Protein AF-A0A3P6DF52-F1 (afdb_monomer_lite)

Foldseek 3Di:
DDDDDPVPDDPVNVVVVVVVVVVDDDDPRVVVVVVVVLVVLLVVVPQQNVCSVVQADSPPDDRPPPRVVSVVVVVVVVVVVVPPDDDPPDDDDDD

Structure (mmCIF, N/CA/C/O backbone):
data_AF-A0A3P6DF52-F1
#
_entry.id   AF-A0A3P6DF52-F1
#
loop_
_atom_site.group_PDB
_atom_site.id
_atom_site.type_symbol
_atom_site.label_atom_id
_atom_site.label_alt_id
_atom_site.label_comp_id
_atom_site.label_asym_id
_atom_site.label_entity_id
_atom_site.label_seq_id
_atom_site.pdbx_PDB_ins_code
_atom_site.Cartn_x
_atom_site.Cartn_y
_atom_site.Cartn_z
_atom_site.occupancy
_atom_site.B_iso_or_equiv
_atom_site.auth_seq_id
_atom_site.auth_comp_id
_atom_site.auth_asym_id
_atom_site.auth_atom_id
_atom_site.pdbx_PDB_model_num
ATOM 1 N N . MET A 1 1 ? 10.900 -21.079 -25.005 1.00 59.31 1 MET A N 1
ATOM 2 C CA . MET A 1 1 ? 11.525 -20.081 -24.117 1.00 59.31 1 MET A CA 1
ATOM 3 C C . MET A 1 1 ? 12.592 -20.800 -23.319 1.00 59.31 1 MET A C 1
ATOM 5 O O . MET A 1 1 ? 12.258 -21.529 -22.393 1.00 59.31 1 MET A O 1
ATOM 9 N N . GLU A 1 2 ? 13.848 -20.702 -23.741 1.00 77.56 2 GLU A N 1
ATOM 10 C CA . GLU A 1 2 ? 14.963 -21.140 -22.897 1.00 77.56 2 GLU A CA 1
ATOM 11 C C . GLU A 1 2 ? 15.177 -20.102 -21.793 1.00 77.56 2 GLU A C 1
ATOM 13 O O . GLU A 1 2 ? 15.089 -18.900 -22.040 1.00 77.56 2 GLU A O 1
ATOM 18 N N . ASN A 1 3 ? 15.431 -20.559 -20.567 1.00 78.88 3 ASN A N 1
ATOM 19 C CA . ASN A 1 3 ? 15.732 -19.666 -19.453 1.00 78.88 3 ASN A CA 1
ATOM 20 C C 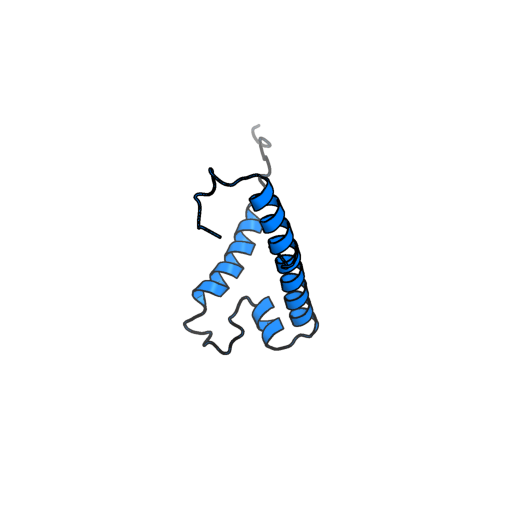. ASN A 1 3 ? 17.175 -19.175 -19.580 1.00 78.88 3 ASN A C 1
ATOM 22 O O . ASN A 1 3 ? 18.115 -19.929 -19.332 1.00 78.88 3 ASN A O 1
ATOM 26 N N . LYS A 1 4 ? 17.332 -17.908 -19.963 1.00 84.50 4 LYS A N 1
ATOM 27 C CA . LYS A 1 4 ? 18.625 -17.232 -20.096 1.00 84.50 4 LYS A CA 1
ATOM 28 C C . LYS A 1 4 ? 18.935 -16.376 -18.866 1.00 84.50 4 LYS A C 1
ATOM 30 O O . LYS A 1 4 ? 18.048 -16.026 -18.086 1.00 84.50 4 LYS A O 1
ATOM 35 N N . ILE A 1 5 ? 20.209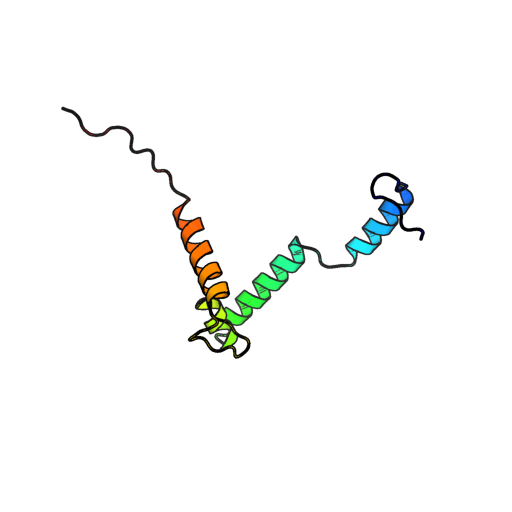 -16.027 -18.699 1.00 84.81 5 ILE A N 1
ATOM 36 C CA . ILE A 1 5 ? 20.658 -15.076 -17.675 1.00 84.81 5 ILE A CA 1
ATOM 37 C C . ILE A 1 5 ? 20.230 -13.665 -18.102 1.00 84.81 5 ILE A C 1
ATOM 39 O O . ILE A 1 5 ? 20.244 -13.334 -19.284 1.00 84.81 5 ILE A O 1
ATOM 43 N N . THR A 1 6 ? 19.886 -12.804 -17.142 1.00 81.44 6 THR A N 1
ATOM 44 C CA . THR A 1 6 ? 19.327 -11.456 -17.370 1.00 81.44 6 THR A CA 1
ATOM 45 C C . THR A 1 6 ? 20.154 -10.552 -18.287 1.00 81.44 6 THR A C 1
ATOM 47 O O . THR A 1 6 ? 19.613 -9.598 -18.833 1.00 81.44 6 THR A O 1
ATOM 50 N N . LYS A 1 7 ? 21.459 -10.807 -18.423 1.00 81.88 7 LYS A N 1
ATOM 51 C CA . LYS A 1 7 ? 22.376 -9.997 -19.239 1.00 81.88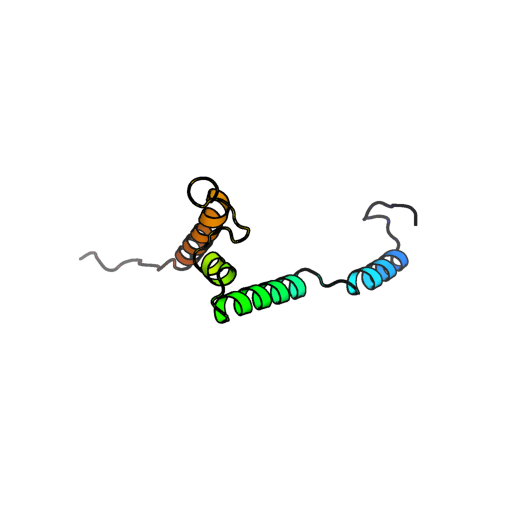 7 LYS A CA 1
ATOM 52 C C . LYS A 1 7 ? 22.415 -10.410 -20.713 1.00 81.88 7 LYS A C 1
ATOM 54 O O . LYS A 1 7 ? 22.811 -9.593 -21.533 1.00 81.88 7 LYS A O 1
ATOM 59 N N . ASP A 1 8 ? 21.980 -11.627 -21.031 1.00 84.50 8 ASP A N 1
ATOM 60 C CA . ASP A 1 8 ? 22.123 -12.239 -22.360 1.00 84.50 8 ASP A CA 1
ATOM 61 C C . ASP A 1 8 ? 20.791 -12.266 -23.132 1.00 84.50 8 ASP A C 1
ATOM 63 O O . ASP A 1 8 ? 20.616 -13.025 -24.086 1.00 84.50 8 ASP A O 1
ATOM 67 N N . MET A 1 9 ? 19.816 -11.470 -22.686 1.00 82.38 9 MET A N 1
ATOM 68 C CA . MET A 1 9 ? 18.493 -11.389 -23.299 1.00 82.38 9 MET A CA 1
ATOM 69 C C . MET A 1 9 ? 18.530 -10.485 -24.530 1.00 82.38 9 MET A C 1
ATOM 71 O O . MET A 1 9 ? 19.099 -9.393 -24.485 1.00 82.38 9 MET A O 1
ATOM 75 N N . ALA A 1 10 ? 17.904 -10.927 -25.622 1.00 87.44 10 ALA A N 1
ATOM 76 C CA . ALA A 1 10 ? 17.744 -10.092 -26.810 1.00 87.44 10 ALA A CA 1
ATOM 77 C C . ALA A 1 10 ? 16.670 -9.013 -26.578 1.00 87.44 10 ALA A C 1
ATOM 79 O O . ALA A 1 10 ? 15.731 -9.221 -25.808 1.00 87.44 10 ALA A O 1
ATOM 80 N N . GLU A 1 11 ? 16.764 -7.874 -27.272 1.00 85.25 11 GLU A N 1
ATOM 81 C CA . GLU A 1 11 ? 15.812 -6.761 -27.098 1.00 85.25 11 GLU A CA 1
ATOM 82 C C . GLU A 1 11 ? 14.363 -7.178 -27.417 1.00 85.25 11 GLU A C 1
ATOM 84 O O . GLU A 1 11 ? 13.431 -6.769 -26.730 1.00 85.25 11 GLU A O 1
ATOM 89 N N . GLU A 1 12 ? 14.165 -8.066 -28.395 1.00 87.50 12 GLU A N 1
ATOM 90 C CA . GLU A 1 12 ? 12.844 -8.606 -28.750 1.00 87.50 12 GLU A CA 1
ATOM 91 C C . GLU A 1 12 ? 12.210 -9.400 -27.596 1.00 87.50 12 GLU A C 1
ATOM 93 O O . GLU A 1 12 ? 11.025 -9.242 -27.302 1.00 87.50 12 GLU A O 1
ATOM 98 N N . GLU A 1 13 ? 13.007 -10.203 -26.882 1.00 85.31 13 GLU A N 1
ATOM 99 C CA . GLU A 1 13 ? 12.552 -10.973 -25.717 1.00 85.31 13 GLU A CA 1
ATOM 100 C C . GLU A 1 13 ? 12.167 -10.037 -24.558 1.00 85.31 13 GLU A C 1
ATOM 102 O O . GLU A 1 13 ? 11.201 -10.294 -23.836 1.00 85.31 13 GLU A O 1
ATOM 107 N N . LEU A 1 14 ? 12.882 -8.916 -24.397 1.00 86.94 14 LEU A N 1
ATOM 108 C CA . LEU A 1 14 ? 12.576 -7.905 -23.382 1.00 86.94 14 LEU A CA 1
ATOM 109 C C . LEU A 1 14 ? 11.261 -7.172 -23.660 1.00 86.94 14 LEU A C 1
ATOM 111 O O . LEU A 1 14 ? 10.530 -6.877 -22.713 1.00 86.94 14 LEU A O 1
ATOM 115 N N . ILE A 1 15 ? 10.948 -6.881 -24.924 1.00 90.25 15 ILE A N 1
ATOM 116 C CA . ILE A 1 15 ? 9.682 -6.239 -25.309 1.00 90.25 15 ILE A CA 1
ATOM 117 C C . ILE A 1 15 ? 8.506 -7.157 -24.970 1.00 90.25 15 ILE A C 1
ATOM 119 O O . ILE A 1 15 ? 7.588 -6.734 -24.269 1.00 90.25 15 ILE A O 1
ATOM 123 N N . VAL A 1 16 ? 8.585 -8.434 -25.359 1.00 90.31 16 VAL A N 1
ATOM 124 C CA . VAL A 1 16 ? 7.548 -9.432 -25.045 1.00 90.31 16 VAL A CA 1
ATOM 125 C C . VAL A 1 16 ? 7.326 -9.541 -23.533 1.00 90.31 16 VAL A C 1
ATOM 127 O O . VAL A 1 16 ? 6.187 -9.514 -23.067 1.00 90.31 16 VAL A O 1
ATOM 130 N N . LEU A 1 17 ? 8.402 -9.594 -22.742 1.00 88.31 17 LEU A N 1
ATOM 131 C CA . LEU A 1 17 ? 8.294 -9.655 -21.283 1.00 88.31 17 LEU A CA 1
ATOM 132 C C . LEU A 1 17 ? 7.690 -8.388 -20.677 1.00 88.31 17 LEU A C 1
ATOM 134 O O . LEU A 1 17 ? 6.900 -8.484 -19.738 1.00 88.31 17 LEU A O 1
ATOM 138 N N . ARG A 1 18 ? 8.031 -7.201 -21.187 1.00 89.12 18 ARG A N 1
ATOM 139 C CA . ARG A 1 18 ? 7.417 -5.947 -20.724 1.00 89.12 18 ARG A CA 1
ATOM 140 C C . ARG A 1 18 ? 5.915 -5.955 -20.981 1.00 89.12 18 ARG A C 1
ATOM 142 O O . ARG A 1 18 ? 5.158 -5.667 -20.057 1.00 89.12 18 ARG A O 1
ATOM 149 N N . ASP A 1 19 ? 5.492 -6.367 -22.170 1.00 91.12 19 ASP A N 1
ATOM 150 C CA . ASP A 1 19 ? 4.077 -6.444 -22.539 1.00 91.12 19 ASP A CA 1
ATOM 151 C C . ASP A 1 19 ? 3.304 -7.459 -21.685 1.00 91.12 19 ASP A C 1
ATOM 153 O O . ASP A 1 19 ? 2.148 -7.232 -21.316 1.00 91.12 19 ASP A O 1
ATOM 157 N N . GLU A 1 20 ? 3.928 -8.582 -21.326 1.00 90.50 20 GLU A N 1
ATOM 158 C CA . GLU A 1 20 ? 3.343 -9.556 -20.402 1.00 90.50 20 GLU A CA 1
ATOM 159 C C . GLU A 1 20 ? 3.236 -9.018 -18.973 1.00 90.50 20 GLU A C 1
ATOM 161 O O . GLU A 1 20 ? 2.194 -9.172 -18.331 1.00 90.50 20 GLU A O 1
ATOM 166 N N . VAL A 1 21 ? 4.282 -8.355 -18.480 1.00 89.81 21 VAL A N 1
ATOM 167 C CA . VAL A 1 21 ? 4.337 -7.783 -17.129 1.00 89.81 21 VAL A CA 1
ATOM 168 C C . VAL A 1 21 ? 3.330 -6.640 -16.969 1.00 89.81 21 VAL A C 1
ATOM 170 O O . VAL A 1 21 ? 2.660 -6.558 -15.938 1.00 89.81 21 VAL A O 1
ATOM 173 N N . SER A 1 22 ? 3.135 -5.817 -18.001 1.00 89.44 22 SER A N 1
ATOM 174 C CA . SER A 1 22 ? 2.170 -4.709 -18.012 1.00 89.44 22 SER A CA 1
ATOM 175 C C . SER A 1 22 ? 0.709 -5.130 -17.823 1.00 89.44 22 SER A C 1
ATOM 177 O O . SER A 1 22 ? -0.117 -4.297 -17.454 1.00 89.44 22 SER A O 1
ATOM 179 N N . LYS A 1 23 ? 0.365 -6.409 -18.025 1.00 91.69 23 LYS A N 1
ATOM 180 C CA . LYS A 1 23 ? -0.994 -6.931 -17.781 1.00 91.69 23 LYS A CA 1
ATOM 181 C C . LYS A 1 23 ? -1.323 -7.057 -16.293 1.00 91.69 23 LYS A C 1
ATOM 183 O O . LYS A 1 23 ? -2.495 -7.152 -15.929 1.00 91.69 23 LYS A O 1
ATOM 188 N N . TYR A 1 24 ? -0.313 -7.082 -15.427 1.00 90.75 24 TYR A N 1
ATOM 189 C CA . TYR A 1 24 ? -0.488 -7.266 -13.992 1.00 90.75 24 TYR A CA 1
ATOM 190 C C . TYR A 1 24 ? -0.460 -5.930 -13.248 1.00 90.75 24 TYR A C 1
ATOM 192 O O . TYR A 1 24 ? 0.270 -5.005 -13.593 1.00 90.75 24 TYR A O 1
ATOM 200 N N . MET A 1 25 ? -1.229 -5.838 -12.160 1.00 85.88 25 MET A N 1
ATOM 201 C CA . MET A 1 25 ? -1.149 -4.692 -11.253 1.00 85.88 25 MET A CA 1
ATOM 202 C C . MET A 1 25 ? 0.113 -4.796 -10.397 1.00 85.88 25 MET A C 1
ATOM 204 O O . MET A 1 25 ? 0.209 -5.656 -9.518 1.00 85.88 25 MET A O 1
ATOM 208 N N . ILE A 1 26 ? 1.068 -3.903 -10.631 1.00 89.38 26 ILE A N 1
ATOM 209 C CA . ILE A 1 26 ? 2.372 -3.923 -9.961 1.00 89.38 26 ILE A CA 1
ATOM 210 C C . ILE A 1 26 ? 2.427 -2.852 -8.871 1.00 89.38 26 ILE A C 1
ATOM 212 O O . ILE A 1 26 ? 1.644 -1.905 -8.851 1.00 89.38 26 ILE A O 1
ATOM 216 N N . GLU A 1 27 ? 3.346 -3.060 -7.927 1.00 86.56 27 GLU A N 1
ATOM 217 C CA . GLU A 1 27 ? 3.795 -2.179 -6.846 1.00 86.56 27 GLU A CA 1
ATOM 218 C C . GLU A 1 27 ? 2.979 -0.908 -6.596 1.00 8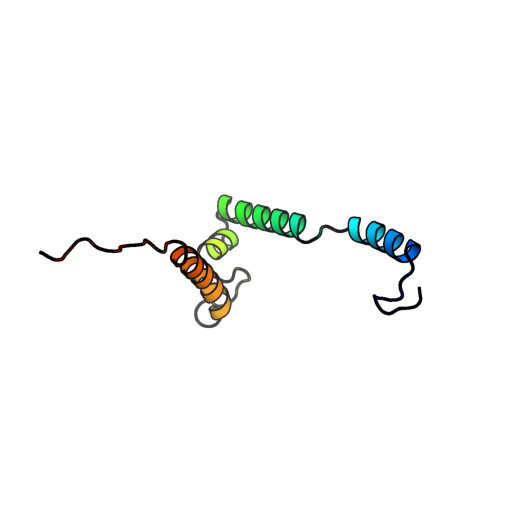6.56 27 GLU A C 1
ATOM 220 O O . GLU A 1 27 ? 2.285 -0.836 -5.585 1.00 86.56 27 GLU A O 1
ATOM 225 N N . GLY A 1 28 ? 3.094 0.105 -7.459 1.00 88.94 28 GLY A N 1
ATOM 226 C CA . GLY A 1 28 ? 2.437 1.398 -7.278 1.00 88.94 28 GLY A CA 1
ATOM 227 C C . GLY A 1 28 ? 0.921 1.273 -7.159 1.00 88.94 28 GLY A C 1
ATOM 228 O O . GLY A 1 28 ? 0.334 1.707 -6.161 1.00 88.94 28 GLY A O 1
ATOM 229 N N . ASP A 1 29 ? 0.298 0.620 -8.132 1.00 89.50 29 ASP A N 1
ATOM 230 C CA . ASP A 1 29 ? -1.154 0.480 -8.196 1.00 89.50 29 ASP A CA 1
ATOM 231 C C . ASP A 1 29 ? -1.662 -0.508 -7.152 1.00 89.50 29 ASP A C 1
ATOM 233 O O . ASP A 1 29 ? -2.633 -0.220 -6.449 1.00 89.50 29 ASP A O 1
ATOM 237 N N . LEU A 1 30 ? -0.939 -1.609 -6.927 1.00 92.19 30 LEU A N 1
ATOM 238 C CA . LEU A 1 30 ? -1.300 -2.581 -5.894 1.00 92.19 30 LEU A CA 1
ATOM 239 C C . LEU A 1 30 ? -1.202 -1.985 -4.476 1.00 92.19 30 LEU A C 1
ATOM 241 O O . LEU A 1 30 ? -2.049 -2.252 -3.618 1.00 92.19 30 LEU A O 1
ATOM 245 N N . ARG A 1 31 ? -0.201 -1.132 -4.210 1.00 91.62 31 ARG A N 1
ATOM 246 C CA . ARG A 1 31 ? -0.075 -0.404 -2.933 1.00 91.62 31 ARG A CA 1
ATOM 247 C C . ARG A 1 31 ? -1.231 0.573 -2.737 1.00 91.62 31 ARG A C 1
ATOM 249 O O . ARG A 1 31 ? -1.787 0.617 -1.638 1.00 91.62 31 ARG A O 1
ATOM 256 N N . ARG A 1 32 ? -1.618 1.322 -3.777 1.00 92.88 32 ARG A N 1
ATOM 257 C CA . ARG A 1 32 ? -2.769 2.245 -3.740 1.00 92.88 32 ARG A CA 1
ATOM 258 C C . ARG A 1 32 ? -4.079 1.497 -3.510 1.00 92.88 32 ARG A C 1
ATOM 260 O O . ARG A 1 32 ? -4.833 1.867 -2.613 1.00 92.88 32 ARG A O 1
ATOM 267 N N . PHE A 1 33 ? -4.307 0.415 -4.249 1.00 94.44 33 PHE A N 1
ATOM 268 C CA . PHE A 1 33 ? -5.483 -0.440 -4.107 1.00 94.44 33 PHE A CA 1
ATOM 269 C C . PHE A 1 33 ? -5.628 -0.970 -2.675 1.00 94.44 33 PHE A C 1
ATOM 271 O O . PHE A 1 33 ? -6.670 -0.802 -2.040 1.00 94.44 33 PHE A O 1
ATOM 278 N N . ASN A 1 34 ? -4.550 -1.524 -2.115 1.00 94.25 34 ASN A N 1
ATOM 279 C CA . ASN A 1 34 ? -4.549 -2.029 -0.743 1.00 94.25 34 ASN A CA 1
ATOM 280 C C . ASN A 1 34 ? -4.754 -0.915 0.294 1.00 94.25 34 ASN A C 1
ATOM 282 O O . ASN A 1 34 ? -5.471 -1.114 1.277 1.00 94.25 34 ASN A O 1
ATOM 286 N N . ALA A 1 35 ? -4.166 0.266 0.083 1.00 93.31 35 ALA A N 1
ATOM 287 C CA . ALA A 1 35 ? -4.367 1.413 0.963 1.00 93.31 35 ALA A CA 1
ATOM 288 C C . ALA A 1 35 ? -5.834 1.873 0.974 1.00 93.31 35 ALA A C 1
ATOM 290 O O . ALA A 1 35 ? -6.388 2.109 2.050 1.00 93.31 35 ALA A O 1
ATOM 291 N N . LEU A 1 36 ? -6.482 1.932 -0.194 1.00 95.69 36 LEU A N 1
ATOM 292 C CA . LEU A 1 36 ? -7.906 2.255 -0.322 1.00 95.69 36 LEU A CA 1
ATOM 293 C C . LEU A 1 36 ? -8.790 1.192 0.332 1.00 95.69 36 LEU A C 1
ATOM 295 O O . LEU A 1 36 ? -9.706 1.534 1.078 1.00 95.69 36 LEU A O 1
ATOM 299 N N . ALA A 1 37 ? -8.484 -0.091 0.137 1.00 95.56 37 ALA A N 1
ATOM 300 C CA . ALA A 1 37 ? -9.216 -1.179 0.778 1.00 95.56 37 ALA A CA 1
ATOM 301 C C . ALA A 1 37 ? -9.139 -1.098 2.315 1.00 95.56 37 ALA A C 1
ATOM 303 O O . ALA A 1 37 ? -10.155 -1.243 2.996 1.00 95.56 37 ALA A O 1
ATOM 304 N N . ILE A 1 38 ? -7.954 -0.818 2.873 1.00 93.88 38 ILE A N 1
ATOM 305 C CA . ILE A 1 38 ? -7.773 -0.632 4.320 1.00 93.88 38 ILE A CA 1
ATOM 306 C C . ILE A 1 38 ? -8.500 0.627 4.801 1.00 93.88 38 ILE A C 1
ATOM 308 O O . ILE A 1 38 ? -9.149 0.581 5.844 1.00 93.88 38 ILE A O 1
ATOM 312 N N . LYS A 1 39 ? -8.423 1.739 4.060 1.00 95.75 39 LYS A N 1
ATOM 313 C CA . LYS A 1 39 ? -9.128 2.982 4.401 1.00 95.75 39 LYS A CA 1
ATOM 314 C C . LYS A 1 39 ? -10.640 2.757 4.463 1.00 95.75 39 LYS A C 1
ATOM 316 O O . LYS A 1 39 ? -11.249 3.081 5.476 1.00 95.75 39 LYS A O 1
ATOM 321 N N . ARG A 1 40 ? -11.200 2.070 3.465 1.00 97.19 40 ARG A N 1
ATOM 322 C CA . ARG A 1 40 ? -12.612 1.671 3.432 1.00 97.19 40 ARG A CA 1
ATOM 323 C C . ARG A 1 40 ? -13.006 0.851 4.664 1.00 97.19 40 ARG A C 1
ATOM 325 O O . ARG A 1 40 ? -14.034 1.111 5.273 1.00 97.19 40 ARG A O 1
ATOM 332 N N . LEU A 1 41 ? -12.186 -0.124 5.070 1.00 95.38 41 LEU A N 1
ATOM 333 C CA . LEU A 1 41 ? -12.457 -0.922 6.277 1.00 95.38 41 LEU A CA 1
ATOM 334 C C . LEU A 1 41 ? -12.473 -0.069 7.554 1.00 95.38 41 LEU A C 1
ATOM 336 O O . LEU A 1 41 ? -13.255 -0.353 8.458 1.00 95.38 41 LEU A O 1
ATOM 340 N N . LYS A 1 42 ? -11.620 0.958 7.633 1.00 94.12 42 LYS A N 1
ATOM 341 C CA . LYS A 1 42 ? -11.588 1.895 8.764 1.00 94.12 42 LYS A CA 1
ATOM 342 C C . LYS A 1 42 ? -12.822 2.795 8.793 1.00 94.12 42 LYS A C 1
ATOM 344 O O . LYS A 1 42 ? -13.400 2.962 9.858 1.00 94.12 42 LYS A O 1
ATOM 349 N N . GLU A 1 43 ? -13.234 3.321 7.641 1.00 96.00 43 GLU A N 1
ATOM 350 C CA . GLU A 1 43 ? -14.422 4.177 7.501 1.00 96.00 43 GLU A CA 1
ATOM 351 C C . GLU A 1 43 ? -15.717 3.430 7.857 1.00 96.00 43 GLU A C 1
ATOM 353 O O . GLU A 1 43 ? -16.565 3.984 8.547 1.00 96.00 43 GLU A O 1
ATOM 358 N N . ILE A 1 44 ? -15.836 2.152 7.475 1.00 96.06 44 ILE A N 1
ATOM 359 C CA . ILE A 1 44 ? -16.988 1.294 7.818 1.00 96.06 44 ILE A CA 1
ATOM 360 C C . ILE A 1 44 ? -17.047 0.960 9.323 1.00 96.06 44 ILE A C 1
ATOM 362 O O . ILE A 1 44 ? -18.097 0.575 9.824 1.00 96.06 44 ILE A O 1
ATOM 366 N N . GLN A 1 45 ? -15.931 1.073 10.054 1.00 94.00 45 GLN A N 1
ATOM 367 C CA . GLN A 1 45 ? -15.820 0.720 11.480 1.00 94.00 45 GLN A CA 1
ATOM 368 C C . GLN A 1 45 ? -16.146 -0.750 11.814 1.00 94.00 45 GLN A C 1
ATOM 370 O O . GLN A 1 45 ? -16.519 -1.088 12.935 1.00 94.00 45 GLN A O 1
ATOM 375 N N . CYS A 1 46 ? -15.947 -1.672 10.868 1.00 94.94 46 CYS A N 1
ATOM 376 C CA . CYS A 1 46 ? -16.063 -3.102 11.155 1.00 94.94 46 CYS A CA 1
ATOM 377 C C . CYS A 1 46 ? -14.920 -3.586 12.071 1.00 94.94 46 CYS A C 1
ATOM 379 O O . CYS A 1 46 ? -13.872 -2.943 12.163 1.00 94.94 46 CYS A O 1
ATOM 381 N N . TYR A 1 47 ? -15.065 -4.767 12.688 1.00 94.25 47 TYR A N 1
ATOM 382 C CA . TYR A 1 47 ? -14.044 -5.349 13.580 1.00 94.25 47 TYR A CA 1
ATOM 383 C C . TYR A 1 47 ? -12.627 -5.307 12.981 1.00 94.25 47 TYR A C 1
ATOM 385 O O . TYR A 1 47 ? -11.677 -4.864 13.623 1.00 94.25 47 TYR A O 1
ATOM 393 N N . ARG A 1 48 ? -12.479 -5.687 11.705 1.00 93.75 48 ARG A N 1
ATOM 394 C CA . ARG A 1 48 ? -11.187 -5.637 11.000 1.00 93.75 48 ARG A CA 1
ATOM 395 C C . ARG A 1 48 ? -10.638 -4.212 10.899 1.00 93.75 48 ARG A C 1
ATOM 397 O O . ARG A 1 48 ? -9.436 -4.025 11.064 1.00 93.75 48 ARG A O 1
ATOM 404 N N . GLY A 1 49 ? -11.497 -3.229 10.634 1.00 94.88 49 GLY A N 1
ATOM 405 C CA . GLY A 1 49 ? -11.142 -1.810 10.602 1.00 94.88 49 GLY A CA 1
ATOM 406 C C . GLY A 1 49 ? -10.605 -1.321 11.943 1.00 94.88 49 GLY A C 1
ATOM 407 O O . GLY A 1 49 ? -9.525 -0.733 11.984 1.00 94.88 49 GLY A O 1
ATOM 408 N N . VAL A 1 50 ? -11.295 -1.652 13.037 1.00 93.12 50 VAL A N 1
ATOM 409 C CA . VAL A 1 50 ? -10.869 -1.319 14.408 1.00 93.12 50 VAL A CA 1
ATOM 410 C C . VAL A 1 50 ? -9.500 -1.929 14.722 1.00 93.12 50 VAL A C 1
ATOM 412 O O . VAL A 1 50 ? -8.598 -1.217 15.163 1.00 93.12 50 VAL A O 1
ATOM 415 N N . MET A 1 51 ? -9.285 -3.206 14.392 1.00 92.69 51 MET A N 1
ATOM 416 C CA . MET A 1 51 ? -7.983 -3.864 14.580 1.00 92.69 51 MET A CA 1
ATOM 417 C C . MET A 1 51 ? -6.871 -3.203 13.744 1.00 92.69 51 MET A C 1
ATOM 419 O O . MET A 1 51 ? -5.761 -3.001 14.236 1.00 92.69 51 MET A O 1
ATOM 423 N N . HIS A 1 52 ? -7.169 -2.780 12.509 1.00 91.44 52 HIS A N 1
ATOM 424 C CA . HIS A 1 52 ? -6.235 -2.030 11.657 1.00 91.44 52 HIS A CA 1
ATOM 425 C C . HIS A 1 52 ? -5.910 -0.617 12.173 1.00 91.44 52 HIS A C 1
ATOM 427 O O . HIS A 1 52 ? -4.869 -0.068 11.805 1.00 91.44 52 HIS A O 1
ATOM 433 N N . ILE A 1 53 ? -6.780 -0.003 12.976 1.00 90.56 53 ILE A N 1
ATOM 434 C CA . ILE A 1 53 ? -6.507 1.276 13.654 1.00 90.56 53 ILE A CA 1
ATOM 435 C C . ILE A 1 53 ? -5.624 1.035 14.880 1.00 90.56 53 ILE A C 1
ATOM 437 O O . ILE A 1 53 ? -4.639 1.739 15.077 1.00 90.56 53 ILE A O 1
ATOM 441 N N . GLN A 1 54 ? -5.950 0.010 15.666 1.00 87.69 54 GLN A N 1
ATOM 442 C CA . GLN A 1 54 ? -5.246 -0.334 16.902 1.00 87.69 54 GLN A CA 1
ATOM 443 C C . GLN A 1 54 ? -3.887 -1.017 16.666 1.00 87.69 54 GLN A C 1
ATOM 445 O O . GLN A 1 54 ? -3.094 -1.140 17.596 1.00 87.69 54 GLN A O 1
ATOM 450 N N . GLY A 1 55 ? -3.599 -1.460 15.437 1.00 87.56 55 GLY A N 1
ATOM 451 C CA . GLY A 1 55 ? -2.365 -2.184 15.116 1.00 87.56 55 GLY A CA 1
ATOM 452 C C . GLY A 1 55 ? -2.346 -3.599 15.697 1.00 87.56 55 GLY A C 1
ATOM 453 O O . GLY A 1 55 ? -1.307 -4.068 16.163 1.00 87.56 55 GLY A O 1
ATOM 454 N N . LEU A 1 56 ? -3.506 -4.259 15.699 1.00 89.62 56 LEU A N 1
ATOM 455 C CA . LEU A 1 56 ? -3.715 -5.610 16.214 1.00 89.62 56 LEU A CA 1
ATOM 456 C C . LEU A 1 56 ? -4.114 -6.577 15.085 1.00 89.62 56 LEU A C 1
ATOM 458 O O . LEU A 1 56 ? -4.629 -6.155 14.045 1.00 89.62 56 LEU A O 1
ATOM 462 N N . PRO A 1 57 ? -3.889 -7.890 15.256 1.00 91.56 57 PRO A N 1
ATOM 463 C CA . PRO A 1 57 ? -4.195 -8.872 14.224 1.00 91.56 57 PRO A CA 1
ATOM 464 C C . PRO A 1 57 ? -5.702 -9.036 13.985 1.00 91.56 57 PRO A C 1
ATOM 466 O O . PRO A 1 57 ? -6.474 -9.265 14.909 1.00 91.56 57 PRO A O 1
ATOM 469 N N . CYS A 1 58 ? -6.129 -9.007 12.720 1.00 90.19 58 CYS A N 1
ATOM 470 C CA . CYS A 1 58 ? -7.546 -9.028 12.336 1.00 90.19 58 CYS A CA 1
ATOM 471 C C . CYS A 1 58 ? -8.098 -10.409 11.921 1.00 90.19 58 CYS A C 1
ATOM 473 O O . CYS A 1 58 ? -9.273 -10.514 11.580 1.00 90.19 58 CYS A O 1
ATOM 475 N N . ARG A 1 59 ? -7.274 -11.471 11.940 1.00 89.38 59 ARG A N 1
ATOM 476 C CA . ARG A 1 59 ? -7.632 -12.837 11.488 1.00 89.38 59 ARG A CA 1
ATOM 477 C C . ARG A 1 59 ? -8.034 -13.792 12.629 1.00 89.38 59 ARG A C 1
ATOM 479 O O . ARG A 1 59 ? -7.824 -14.992 12.516 1.00 89.38 59 ARG A O 1
ATOM 486 N N . GLY A 1 60 ? -8.537 -13.267 13.750 1.00 85.25 60 GLY A N 1
ATOM 487 C CA . GLY A 1 60 ? -8.944 -14.086 14.909 1.00 85.25 60 GLY A CA 1
ATOM 488 C C . GLY A 1 60 ? -7.779 -14.644 15.738 1.00 85.25 60 GLY A C 1
ATOM 489 O O . GLY A 1 60 ? -7.923 -15.630 16.453 1.00 85.25 60 GLY A O 1
ATOM 490 N N . GLN A 1 61 ? -6.603 -14.028 15.639 1.00 89.62 61 GLN A N 1
ATOM 491 C CA . GLN A 1 61 ? -5.423 -14.428 16.406 1.00 89.62 61 GLN A CA 1
ATOM 492 C C . GLN A 1 61 ? -5.515 -13.891 17.842 1.00 89.62 61 GLN A C 1
ATOM 494 O O . GLN A 1 61 ? -6.029 -12.798 18.077 1.00 89.62 61 GLN A O 1
ATOM 499 N N . ARG A 1 62 ? -4.989 -14.644 18.818 1.00 85.88 62 ARG A N 1
ATOM 500 C CA . ARG A 1 62 ? -5.009 -14.239 20.234 1.00 85.88 62 ARG A CA 1
ATOM 501 C C . ARG A 1 62 ? -4.109 -13.028 20.477 1.00 85.88 62 ARG A C 1
ATOM 503 O O . ARG A 1 62 ? -2.903 -13.089 20.232 1.00 85.88 62 ARG A O 1
ATOM 510 N N . THR A 1 63 ? -4.675 -11.968 21.052 1.00 82.81 63 THR A N 1
ATOM 511 C CA . THR A 1 63 ? -3.981 -10.684 21.217 1.00 82.81 63 THR A CA 1
ATOM 512 C C . THR A 1 63 ? -3.029 -10.607 22.412 1.00 82.81 63 THR A C 1
ATOM 514 O O . THR A 1 63 ? -2.154 -9.745 22.445 1.00 82.81 63 THR A O 1
ATOM 517 N N . LYS A 1 64 ? -3.166 -11.525 23.376 1.00 81.38 64 LYS A N 1
ATOM 518 C CA . LYS A 1 64 ? -2.374 -11.546 24.616 1.00 81.38 64 LYS A CA 1
ATOM 519 C C . LYS A 1 64 ? -0.906 -11.938 24.396 1.00 81.38 64 LYS A C 1
ATOM 521 O O . LYS A 1 64 ? -0.028 -11.384 25.046 1.00 81.38 64 LYS A O 1
ATOM 526 N N . ASN A 1 65 ? -0.634 -12.866 23.475 1.00 78.12 65 ASN A N 1
ATOM 527 C CA . ASN A 1 65 ? 0.699 -13.463 23.311 1.00 78.12 65 ASN A CA 1
ATOM 528 C C . ASN A 1 65 ? 1.298 -13.196 21.917 1.00 78.12 65 ASN A C 1
ATOM 530 O O . ASN A 1 65 ? 2.496 -12.959 21.795 1.00 78.12 65 ASN A O 1
ATOM 534 N N . ASN A 1 66 ? 0.473 -13.170 20.862 1.00 74.81 66 ASN A N 1
ATOM 535 C CA . ASN A 1 66 ? 0.942 -13.261 19.473 1.00 74.81 66 ASN A CA 1
ATOM 536 C C . ASN A 1 66 ? 0.749 -11.955 18.683 1.00 74.81 66 ASN A C 1
ATOM 538 O O . ASN A 1 66 ? 0.324 -11.971 17.532 1.00 74.81 66 ASN A O 1
ATOM 542 N N . CYS A 1 67 ? 1.078 -10.814 19.295 1.00 81.19 67 CYS A N 1
ATOM 543 C CA . CYS A 1 67 ? 0.911 -9.485 18.682 1.00 81.19 67 CYS A CA 1
ATOM 544 C C . CYS A 1 67 ? 2.215 -8.765 18.342 1.00 81.19 67 CYS A C 1
ATOM 546 O O . CYS A 1 67 ? 2.178 -7.645 17.834 1.00 81.19 67 CYS A O 1
ATOM 548 N N . ARG A 1 68 ? 3.374 -9.373 18.624 1.00 80.81 68 ARG A N 1
ATOM 549 C CA . ARG A 1 68 ? 4.670 -8.680 18.561 1.00 80.81 68 ARG A CA 1
ATOM 550 C C . ARG A 1 68 ? 4.911 -8.006 17.208 1.00 80.81 68 ARG A C 1
ATOM 552 O O . ARG A 1 68 ? 5.324 -6.856 17.181 1.00 80.81 68 ARG A O 1
ATOM 559 N N . ILE A 1 69 ? 4.618 -8.682 16.100 1.00 79.31 69 ILE A N 1
ATOM 560 C CA . ILE A 1 69 ? 4.884 -8.163 14.750 1.00 79.31 69 ILE A CA 1
ATOM 561 C C . ILE A 1 69 ? 4.007 -6.942 14.426 1.00 79.31 69 ILE A C 1
ATOM 563 O O . ILE A 1 69 ? 4.528 -5.925 13.974 1.00 79.31 69 ILE A O 1
ATOM 567 N N . GLU A 1 70 ? 2.699 -7.009 14.683 1.00 80.94 70 GLU A N 1
ATOM 568 C CA . GLU A 1 70 ? 1.769 -5.909 14.375 1.00 80.94 70 GLU A CA 1
ATOM 569 C C . GLU A 1 70 ? 1.992 -4.695 15.291 1.00 80.94 70 GLU A C 1
ATOM 571 O O . GLU A 1 70 ? 2.064 -3.559 14.814 1.00 80.94 70 GLU A O 1
ATOM 576 N N . LEU A 1 71 ? 2.266 -4.929 16.579 1.00 76.75 71 LEU 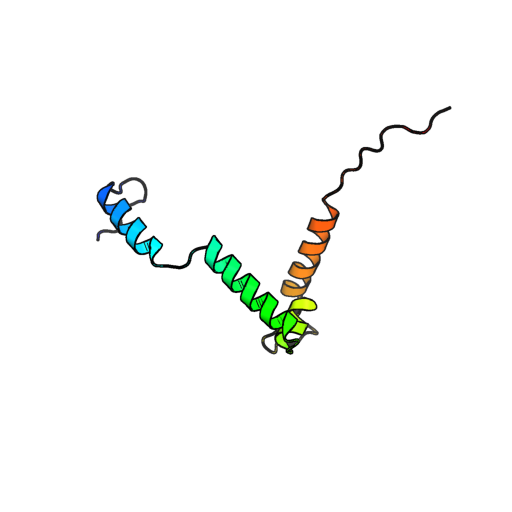A N 1
ATOM 577 C CA . LEU A 1 71 ? 2.630 -3.862 17.516 1.00 76.75 71 LEU A CA 1
ATOM 578 C C . LEU A 1 71 ? 3.954 -3.184 17.138 1.00 76.75 71 LEU A C 1
ATOM 580 O O . LEU A 1 71 ? 4.087 -1.965 17.260 1.00 76.75 71 LEU A O 1
ATOM 584 N N . LEU A 1 72 ? 4.942 -3.944 16.655 1.00 74.69 72 LEU A N 1
ATOM 585 C CA . LEU A 1 72 ? 6.201 -3.380 16.162 1.00 74.69 72 LEU A CA 1
ATOM 586 C C . LEU A 1 72 ? 5.988 -2.518 14.913 1.00 74.69 72 LEU A C 1
ATOM 588 O O . LEU A 1 72 ? 6.591 -1.448 14.816 1.00 74.69 72 LEU A O 1
ATOM 592 N N . LYS A 1 73 ? 5.115 -2.930 13.984 1.00 75.00 73 LYS A N 1
ATOM 593 C CA . LYS A 1 73 ? 4.751 -2.112 12.814 1.00 75.00 73 LYS A CA 1
ATOM 594 C C . LYS A 1 73 ? 4.106 -0.793 13.240 1.00 75.00 73 LYS A C 1
ATOM 596 O O . LYS A 1 73 ? 4.523 0.260 12.759 1.00 75.00 73 LYS A O 1
ATOM 601 N N . ALA A 1 74 ? 3.168 -0.835 14.187 1.00 72.94 74 ALA A N 1
ATOM 602 C CA . ALA A 1 74 ? 2.541 0.365 14.740 1.00 72.94 74 ALA A CA 1
ATOM 603 C C . ALA A 1 74 ? 3.568 1.301 15.414 1.00 72.94 74 ALA A C 1
ATOM 605 O O . ALA A 1 74 ? 3.591 2.502 15.139 1.00 72.94 74 ALA A O 1
ATOM 606 N N . ARG A 1 75 ? 4.490 0.760 16.226 1.00 69.75 75 ARG A N 1
ATOM 607 C CA . ARG A 1 75 ? 5.566 1.539 16.875 1.00 69.75 75 ARG A CA 1
ATOM 608 C C . ARG A 1 75 ? 6.578 2.123 15.886 1.00 69.75 75 ARG A C 1
ATOM 610 O O . ARG A 1 75 ? 7.045 3.244 16.081 1.00 69.75 75 ARG A O 1
ATOM 617 N N . ARG A 1 76 ? 6.922 1.403 14.814 1.00 60.19 76 ARG A N 1
ATOM 618 C CA . ARG A 1 76 ? 7.881 1.876 13.798 1.00 60.19 76 ARG A CA 1
ATOM 619 C C . ARG A 1 76 ? 7.379 3.131 13.084 1.00 60.19 76 ARG A C 1
ATOM 621 O O . ARG A 1 76 ? 8.174 4.033 12.835 1.00 60.19 76 ARG A O 1
ATOM 628 N N . LEU A 1 77 ? 6.074 3.224 12.819 1.00 59.91 77 LEU A N 1
ATOM 629 C CA . LEU A 1 77 ? 5.459 4.432 12.254 1.00 59.91 77 LEU A CA 1
ATOM 630 C C . LEU A 1 77 ? 5.612 5.643 13.190 1.00 59.91 77 LEU A C 1
ATOM 632 O O . LEU A 1 77 ? 5.967 6.727 12.733 1.00 59.91 77 LEU A O 1
ATOM 636 N N . GLN A 1 78 ? 5.441 5.451 14.502 1.00 58.62 78 GLN A N 1
ATOM 637 C CA . GLN A 1 78 ? 5.620 6.515 15.499 1.00 58.62 78 GLN A CA 1
ATOM 638 C C . GLN A 1 78 ? 7.080 6.991 15.590 1.00 58.62 78 GLN A C 1
ATOM 640 O O . GLN A 1 78 ? 7.339 8.191 15.666 1.00 58.62 78 GLN A O 1
ATOM 645 N N . LEU A 1 79 ? 8.052 6.073 15.537 1.00 58.41 79 LEU A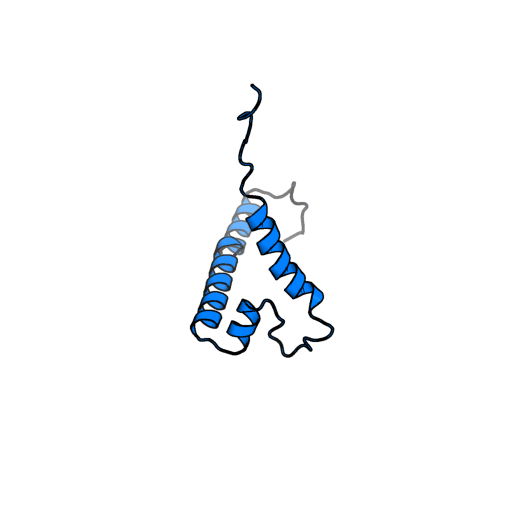 N 1
ATOM 646 C CA . LEU A 1 79 ? 9.481 6.420 15.555 1.00 58.41 79 LEU A CA 1
ATOM 647 C C . LEU A 1 79 ? 9.919 7.183 14.296 1.00 58.41 79 LEU A C 1
ATOM 649 O O . LEU A 1 79 ? 10.706 8.123 14.395 1.00 58.41 79 LEU A O 1
ATOM 653 N N . LEU A 1 80 ? 9.397 6.813 13.122 1.00 55.62 80 LEU A N 1
ATOM 654 C CA . LEU A 1 80 ? 9.664 7.527 11.868 1.00 55.62 80 LEU A CA 1
ATOM 655 C C . LEU A 1 80 ? 9.082 8.947 11.879 1.00 55.62 80 LEU A C 1
ATOM 657 O O . LEU A 1 80 ? 9.742 9.870 11.408 1.00 55.62 80 LEU A O 1
ATOM 661 N N . ALA A 1 81 ? 7.897 9.142 12.465 1.00 58.97 81 ALA A N 1
ATOM 662 C CA . ALA A 1 81 ? 7.305 10.469 12.641 1.00 58.97 81 ALA A CA 1
ATOM 663 C C . ALA A 1 81 ? 8.126 11.359 13.598 1.00 58.97 81 ALA A C 1
ATOM 665 O O . ALA A 1 81 ? 8.301 12.546 13.333 1.00 58.97 81 ALA A O 1
ATOM 666 N N . ARG A 1 82 ? 8.703 10.784 14.666 1.00 58.12 82 ARG A N 1
ATOM 667 C CA . ARG A 1 82 ? 9.560 11.506 15.630 1.00 58.12 82 ARG A CA 1
ATOM 668 C C . ARG A 1 82 ? 10.910 11.950 15.057 1.00 58.12 82 ARG A C 1
ATOM 670 O O . ARG A 1 82 ? 11.495 12.897 15.567 1.00 58.12 82 ARG A O 1
ATOM 677 N N . ARG A 1 83 ? 11.410 11.298 14.003 1.00 55.03 83 ARG A N 1
ATOM 678 C CA . ARG A 1 83 ? 12.702 11.626 13.369 1.00 55.03 83 ARG A CA 1
ATOM 679 C C . ARG A 1 83 ? 12.672 12.856 12.446 1.00 55.03 83 ARG A C 1
ATOM 681 O O . ARG A 1 83 ? 13.730 13.260 11.980 1.00 55.03 83 ARG A O 1
ATOM 688 N N . LYS A 1 84 ? 11.507 13.457 12.171 1.00 46.25 84 LYS A N 1
ATOM 689 C CA . LYS A 1 84 ? 11.350 14.525 11.161 1.00 46.25 84 LYS A CA 1
ATOM 690 C C . LYS A 1 84 ? 11.608 15.976 11.625 1.00 46.25 84 LYS A C 1
ATOM 692 O O . LYS A 1 84 ? 11.258 16.884 10.884 1.00 46.25 84 LYS A O 1
ATOM 697 N N . PHE A 1 85 ? 12.265 16.227 12.763 1.00 40.69 85 PHE A N 1
ATOM 698 C CA . PHE A 1 85 ? 12.700 17.587 13.143 1.00 40.69 85 PHE A CA 1
ATOM 699 C C . PHE A 1 85 ? 14.072 17.608 13.841 1.00 40.69 85 PHE A C 1
ATOM 701 O O . PHE A 1 85 ? 14.140 17.381 15.049 1.00 40.69 85 PHE A O 1
ATOM 708 N N . PRO A 1 86 ? 15.167 17.954 13.144 1.00 47.81 86 PRO A N 1
ATOM 709 C CA . PRO A 1 86 ? 16.321 18.566 13.781 1.00 47.81 86 PRO A CA 1
ATOM 710 C C . PRO A 1 86 ? 16.078 20.081 13.847 1.00 47.81 86 PRO A C 1
ATOM 712 O O . PRO A 1 86 ? 16.307 20.805 12.881 1.00 47.81 86 PRO A O 1
ATOM 715 N N . SER A 1 87 ? 15.567 20.584 14.973 1.00 51.81 87 SER A N 1
ATOM 716 C CA . SER A 1 87 ? 15.597 22.025 15.233 1.00 51.81 87 SER A CA 1
ATOM 717 C C . SER A 1 87 ? 17.031 22.407 15.596 1.00 51.81 87 SER A C 1
ATOM 719 O O . SER A 1 87 ? 17.478 22.085 16.700 1.00 51.81 87 SER A O 1
ATOM 721 N N . ASN A 1 88 ? 17.737 23.084 14.688 1.00 55.62 88 ASN A N 1
ATOM 722 C CA . ASN A 1 88 ? 18.943 23.840 15.020 1.00 55.62 88 ASN A CA 1
ATOM 723 C C . ASN A 1 88 ? 18.592 24.847 16.125 1.00 55.62 88 ASN A C 1
ATOM 725 O O . ASN A 1 88 ? 18.066 25.922 15.857 1.00 55.62 88 ASN A O 1
ATOM 729 N N . ARG A 1 89 ? 18.859 24.484 17.380 1.00 49.22 89 ARG A N 1
ATOM 730 C CA . ARG A 1 89 ? 19.022 25.438 18.474 1.00 49.22 89 ARG A CA 1
ATOM 731 C C . ARG A 1 89 ? 20.518 25.626 18.642 1.00 49.22 89 ARG A C 1
ATOM 733 O O . ARG A 1 89 ? 21.159 24.864 19.361 1.00 49.22 89 ARG A O 1
ATOM 740 N N . HIS A 1 90 ? 21.092 26.564 17.904 1.00 51.34 90 HIS A N 1
ATOM 741 C CA . HIS A 1 90 ? 22.423 27.070 18.207 1.00 51.34 90 HIS A CA 1
ATOM 742 C C . HIS A 1 90 ? 22.262 28.503 18.717 1.00 51.34 90 HIS A C 1
ATOM 744 O O . HIS A 1 90 ? 21.772 29.373 18.009 1.00 51.34 90 HIS A O 1
ATOM 750 N N . ASN A 1 91 ? 22.644 28.647 19.987 1.00 49.00 91 ASN A N 1
ATOM 751 C CA . ASN A 1 91 ? 22.999 29.841 20.749 1.00 49.00 91 ASN A CA 1
ATOM 752 C C . ASN A 1 91 ? 21.938 30.924 20.988 1.00 49.00 91 ASN A C 1
ATOM 754 O O . ASN A 1 91 ? 21.879 31.943 20.314 1.00 49.00 91 ASN A O 1
ATOM 758 N N . LEU A 1 92 ? 21.222 30.747 22.100 1.00 45.88 92 LEU A N 1
ATOM 759 C CA . LEU A 1 92 ? 20.729 31.832 22.948 1.00 45.88 92 LEU A CA 1
ATOM 760 C C . LEU A 1 92 ? 21.014 31.432 24.401 1.00 45.88 92 LEU A C 1
ATOM 762 O O . LEU A 1 92 ? 20.193 30.759 25.014 1.00 45.88 92 LEU A O 1
ATOM 766 N N . LEU A 1 93 ? 22.231 31.731 24.869 1.00 42.34 93 LEU A N 1
ATOM 767 C CA . LEU A 1 93 ? 22.625 32.075 26.248 1.00 42.34 93 LEU A CA 1
ATOM 768 C C . LEU A 1 93 ? 24.146 31.906 26.384 1.00 42.34 93 LEU A C 1
ATOM 770 O O . LEU A 1 93 ? 24.607 30.781 26.539 1.00 42.34 93 LEU A O 1
ATOM 774 N N . VAL A 1 94 ? 24.897 33.006 26.366 1.00 38.53 94 VAL A N 1
ATOM 775 C CA . VAL A 1 94 ? 25.895 33.352 27.395 1.00 38.53 94 VAL A CA 1
ATOM 776 C C . VAL A 1 94 ? 25.917 34.887 27.446 1.00 38.53 94 VAL A C 1
ATOM 778 O O . VAL A 1 94 ? 25.724 35.524 26.412 1.00 38.53 94 VAL A O 1
ATOM 781 N N . LEU A 1 95 ? 26.034 35.410 28.667 1.00 38.22 95 LEU A N 1
ATOM 782 C CA . LEU A 1 95 ? 26.210 36.810 29.075 1.00 38.22 95 LEU A CA 1
ATOM 783 C C . LEU A 1 95 ? 27.045 37.675 28.119 1.00 38.22 95 LEU A C 1
ATOM 785 O O . LEU A 1 95 ? 28.063 37.161 27.606 1.00 38.22 95 LEU A O 1
#

Radius of gyration: 23.4 Å; chains: 1; bounding box: 43×58×58 Å

Sequence (95 aa):
MENKITKDMAEEELIVLRDEVSKYMIEGDLRRFNALAIKRLKEIQCYRGVMHIQGLPCRGQRTKNNCRIELLKARRLQLLARRKFPSNRHNLLVL

pLDDT: mean 79.73, std 16.42, range [38.22, 97.19]

InterPro domains:
  IPR001892 Small ribosomal subunit protein uS13 [PF00416] (19-68)
  IPR010979 Small ribosomal subunit protein uS13-like, H2TH [SSF46946] (3-69)
  IPR027437 Small ribosomal subunit protein uS13, C-terminal [G3DSA:4.10.910.10] (33-89)

Secondary structure (DSSP, 8-state):
-----TTS--HHHHHHHHHHHTTS--HHHHHHHHHHHHHHHHHHT-HHHHHHHHT--SSS--TTTS-HHHHHHHHHHHHHHHTT-----------

Organism: Brassica oleracea (NCBI:txid3712)